Protein AF-A0A926STE2-F1 (afdb_monomer_lite)

Radius of gyration: 18.51 Å; chains: 1; bounding box: 44×41×49 Å

Sequence (152 aa):
MLGYLLIIAGNASLAIGILFIRLLTNPKDGSNQLNPFFVTSLVAVSGAIILSPILFSHTGELIDLLRHQKIKVVHAVLAGLFYIAMGELLFNIGLSKLDENALSQSGLLALSFPIFAGLAGYIFFKETINIVRFSIAFILMAAGFLVFVSGK

Secondary structure (DSSP, 8-state):
-HHHHHHHHHHHHHHHHHHHHHHHHS-SSSPPPPPHHHHHHHHHHHHHHHHHHHHHHTHHHHHHHHHH-HHHHHHHHHHIIIIIIIIHHHHHHHHHHS-TT-HHHHHHHHTTHHHHHHHHHHHHH-----HHHHHHHHHHHHHHHHHHHHT-

Structure (mmCIF, N/CA/C/O backbone):
data_AF-A0A926STE2-F1
#
_entry.id   AF-A0A926STE2-F1
#
loop_
_atom_site.group_PDB
_atom_site.id
_atom_site.type_symbol
_atom_site.label_atom_id
_atom_site.label_alt_id
_atom_site.label_comp_id
_atom_site.label_asym_id
_atom_site.label_entity_id
_atom_site.label_seq_id
_atom_site.pdbx_PDB_ins_code
_atom_site.Cartn_x
_atom_site.Cartn_y
_atom_site.Cartn_z
_atom_site.occupancy
_atom_site.B_iso_or_equiv
_atom_site.auth_seq_id
_atom_site.auth_comp_id
_atom_site.auth_asym_id
_atom_site.auth_atom_id
_atom_site.pdbx_PDB_model_num
ATOM 1 N N . MET A 1 1 ? -22.229 3.659 -4.165 1.00 86.94 1 MET A N 1
ATOM 2 C CA . MET A 1 1 ? -21.536 4.025 -5.423 1.00 86.94 1 MET A CA 1
ATOM 3 C C . MET A 1 1 ? -20.336 4.946 -5.182 1.00 86.94 1 MET A C 1
ATOM 5 O O . MET A 1 1 ? -19.254 4.598 -5.625 1.00 86.94 1 MET A O 1
ATOM 9 N N . LEU A 1 2 ? -20.480 6.045 -4.423 1.00 92.56 2 LEU A N 1
ATOM 10 C CA . LEU A 1 2 ? -19.385 6.987 -4.120 1.00 92.56 2 LEU A CA 1
ATOM 11 C C . LEU A 1 2 ? -18.120 6.333 -3.527 1.00 92.56 2 LEU A C 1
ATOM 13 O O . LEU A 1 2 ? -17.026 6.604 -4.003 1.00 92.56 2 LEU A O 1
ATOM 17 N N . GLY A 1 3 ? -18.260 5.427 -2.551 1.00 89.25 3 GLY A N 1
ATOM 18 C CA . GLY A 1 3 ? -17.107 4.739 -1.948 1.00 89.25 3 GLY A CA 1
ATOM 19 C C . GLY A 1 3 ? -16.250 3.966 -2.960 1.00 89.25 3 GLY A C 1
ATOM 20 O O . GLY A 1 3 ? -15.029 4.054 -2.920 1.00 89.25 3 GLY A O 1
ATOM 21 N N . TYR A 1 4 ? -16.877 3.289 -3.929 1.00 88.00 4 TYR A N 1
ATOM 22 C CA . TYR A 1 4 ? -16.151 2.598 -5.001 1.00 88.00 4 TYR A CA 1
ATOM 23 C C . TYR A 1 4 ? -15.373 3.576 -5.888 1.00 88.00 4 TYR A C 1
ATOM 25 O O . TYR A 1 4 ? -14.233 3.298 -6.245 1.00 88.00 4 TYR A O 1
ATOM 33 N N . LEU A 1 5 ? -15.959 4.736 -6.205 1.00 93.56 5 LEU A N 1
ATOM 34 C CA . LEU A 1 5 ? -15.287 5.772 -6.995 1.00 93.56 5 LEU A CA 1
ATOM 35 C C . 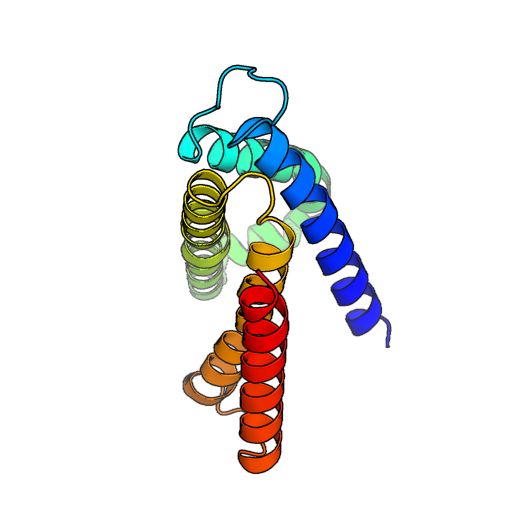LEU A 1 5 ? -14.076 6.355 -6.259 1.00 93.56 5 LEU A C 1
ATOM 37 O O . LEU A 1 5 ? -13.030 6.540 -6.873 1.00 93.56 5 LEU A O 1
ATOM 41 N N . LEU A 1 6 ? -14.186 6.587 -4.947 1.00 92.06 6 LEU A N 1
ATOM 42 C CA . LEU A 1 6 ? -13.066 7.057 -4.125 1.00 92.06 6 LEU A CA 1
ATOM 43 C C . LEU A 1 6 ? -11.929 6.029 -4.061 1.00 92.06 6 LEU A C 1
ATOM 45 O O . LEU A 1 6 ? -10.765 6.406 -4.148 1.00 92.06 6 LEU A O 1
ATOM 49 N N . ILE A 1 7 ? -12.253 4.735 -3.979 1.00 88.06 7 ILE A N 1
ATOM 50 C CA . ILE A 1 7 ? -11.252 3.657 -4.024 1.00 88.06 7 ILE A CA 1
ATOM 51 C C . ILE A 1 7 ? -10.554 3.617 -5.390 1.00 88.06 7 ILE A C 1
ATOM 53 O O . ILE A 1 7 ? -9.332 3.503 -5.453 1.00 88.06 7 ILE A O 1
ATOM 57 N N . ILE A 1 8 ? -11.305 3.748 -6.489 1.00 89.06 8 ILE A N 1
ATOM 58 C CA . ILE A 1 8 ? -10.733 3.811 -7.843 1.00 89.06 8 ILE A CA 1
ATOM 59 C C . ILE A 1 8 ? -9.797 5.019 -7.975 1.00 89.06 8 ILE A C 1
ATOM 61 O O . ILE A 1 8 ? -8.679 4.869 -8.464 1.00 89.06 8 ILE A O 1
ATOM 65 N N . ALA A 1 9 ? -10.219 6.191 -7.496 1.00 89.75 9 ALA A N 1
ATOM 66 C CA . ALA A 1 9 ? -9.389 7.390 -7.491 1.00 89.75 9 ALA A CA 1
ATOM 67 C C . ALA A 1 9 ? -8.113 7.196 -6.653 1.00 89.75 9 ALA A C 1
ATOM 69 O O . ALA A 1 9 ? -7.026 7.522 -7.122 1.00 89.75 9 ALA A O 1
ATOM 70 N N . GLY A 1 10 ? -8.221 6.589 -5.467 1.00 88.75 10 GLY A N 1
ATOM 71 C CA . GLY A 1 10 ? -7.073 6.257 -4.621 1.00 88.75 10 GLY A CA 1
ATOM 72 C C . GLY A 1 10 ? -6.073 5.326 -5.312 1.00 88.75 10 GLY A C 1
ATOM 73 O O . GLY A 1 10 ? -4.875 5.595 -5.298 1.00 88.75 10 GLY A O 1
ATOM 74 N N . ASN A 1 11 ? -6.552 4.283 -5.997 1.00 87.25 11 ASN A N 1
ATOM 75 C CA . ASN A 1 11 ? -5.694 3.385 -6.777 1.00 87.25 11 ASN A CA 1
ATOM 76 C C . ASN A 1 11 ? -5.001 4.105 -7.943 1.00 87.25 11 ASN A C 1
ATOM 78 O O . ASN A 1 11 ? -3.829 3.848 -8.210 1.00 87.25 11 ASN A O 1
ATOM 82 N N . ALA A 1 12 ? -5.691 5.029 -8.618 1.00 88.38 12 ALA A N 1
ATOM 83 C CA . ALA A 1 12 ? -5.081 5.849 -9.662 1.00 88.38 12 ALA A CA 1
ATOM 84 C C . ALA A 1 12 ? -3.976 6.760 -9.093 1.00 88.38 12 ALA A C 1
ATOM 86 O O . ALA A 1 12 ? -2.894 6.847 -9.672 1.00 88.38 12 ALA A O 1
ATOM 87 N N . SER A 1 13 ? -4.205 7.385 -7.933 1.00 89.19 13 SER A N 1
ATOM 88 C CA . SER A 1 13 ? -3.185 8.180 -7.237 1.00 89.19 13 SER A CA 1
ATOM 89 C C . SER A 1 13 ? -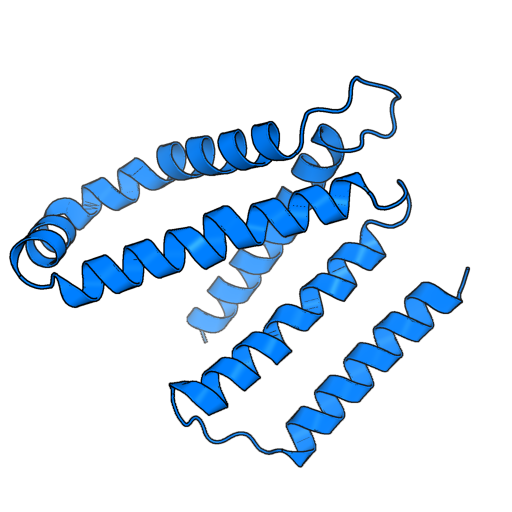1.975 7.340 -6.825 1.00 89.19 13 SER A C 1
ATOM 91 O O . SER A 1 13 ? -0.844 7.781 -7.026 1.00 89.19 13 SER A O 1
ATOM 93 N N . LEU A 1 14 ? -2.189 6.123 -6.314 1.00 87.44 14 LEU A N 1
ATOM 94 C CA . LEU A 1 14 ? -1.106 5.186 -5.998 1.00 87.44 14 LEU A CA 1
ATOM 95 C C . LEU A 1 14 ? -0.298 4.831 -7.250 1.00 87.44 14 LEU A C 1
ATOM 97 O O . LEU A 1 14 ? 0.924 4.933 -7.230 1.00 87.44 14 LEU A O 1
ATOM 101 N N . ALA A 1 15 ? -0.959 4.497 -8.362 1.00 86.44 15 ALA A N 1
ATOM 102 C CA . ALA A 1 15 ? -0.282 4.179 -9.620 1.00 86.44 15 ALA A CA 1
ATOM 103 C C . ALA A 1 15 ? 0.621 5.327 -10.106 1.00 86.44 15 ALA A C 1
ATOM 105 O O . ALA A 1 15 ? 1.745 5.086 -10.547 1.00 86.44 15 ALA A O 1
ATOM 106 N N . ILE A 1 16 ? 0.165 6.576 -9.972 1.00 88.88 16 ILE A N 1
ATOM 107 C CA . ILE A 1 16 ? 0.973 7.761 -10.284 1.00 88.88 16 ILE A CA 1
ATOM 108 C C . ILE A 1 16 ? 2.151 7.891 -9.309 1.00 88.88 16 ILE A C 1
ATOM 110 O O . ILE A 1 16 ? 3.282 8.089 -9.744 1.00 88.88 16 ILE A O 1
ATOM 114 N N . GLY A 1 17 ? 1.920 7.747 -8.001 1.00 88.12 17 GLY A N 1
ATOM 115 C CA . GLY A 1 17 ? 2.975 7.821 -6.983 1.00 88.12 17 GLY A CA 1
ATOM 116 C C . GLY A 1 17 ? 4.098 6.807 -7.215 1.00 88.12 17 GLY A C 1
ATOM 117 O O . GLY A 1 17 ? 5.277 7.151 -7.122 1.00 88.12 17 GLY A O 1
ATOM 118 N N . ILE A 1 18 ? 3.745 5.587 -7.624 1.00 87.88 18 ILE A N 1
ATOM 119 C CA . ILE A 1 18 ? 4.692 4.513 -7.948 1.00 87.88 18 ILE A CA 1
ATOM 120 C C . ILE A 1 18 ? 5.641 4.911 -9.089 1.00 87.88 18 ILE A C 1
ATOM 122 O O . ILE A 1 18 ? 6.820 4.556 -9.041 1.00 87.88 18 ILE A O 1
ATOM 126 N N . LEU A 1 19 ? 5.180 5.681 -10.085 1.00 87.75 19 LEU A N 1
ATOM 127 C CA . LEU A 1 19 ? 6.046 6.189 -11.159 1.00 87.75 19 LEU A CA 1
ATOM 128 C C . LEU A 1 19 ? 7.154 7.084 -10.597 1.00 87.75 19 LEU A C 1
ATOM 130 O O . LEU A 1 19 ? 8.322 6.908 -10.939 1.00 87.75 19 LEU A O 1
ATOM 134 N N . PHE A 1 20 ? 6.809 8.004 -9.696 1.00 89.88 20 PHE A N 1
ATOM 135 C CA . PHE A 1 20 ? 7.784 8.901 -9.075 1.00 89.88 20 PHE A CA 1
ATOM 136 C C . PHE A 1 20 ? 8.733 8.157 -8.137 1.00 89.88 20 PHE A C 1
ATOM 138 O O . PHE A 1 20 ? 9.941 8.376 -8.189 1.00 89.88 20 PHE A O 1
ATOM 145 N N . ILE A 1 21 ? 8.223 7.220 -7.334 1.00 89.88 21 ILE A N 1
ATOM 146 C CA . ILE A 1 21 ? 9.069 6.364 -6.491 1.00 89.88 21 ILE A CA 1
ATOM 147 C C . ILE A 1 21 ? 10.053 5.576 -7.356 1.00 89.88 21 ILE A C 1
ATOM 149 O O . ILE A 1 21 ? 11.232 5.481 -7.011 1.00 89.88 21 ILE A O 1
ATOM 153 N N . ARG A 1 22 ? 9.606 5.039 -8.496 1.00 86.94 22 ARG A N 1
ATOM 154 C CA . ARG A 1 22 ? 10.480 4.328 -9.431 1.00 86.94 22 ARG A CA 1
ATOM 155 C C . ARG A 1 22 ? 11.577 5.240 -9.970 1.00 86.94 22 ARG A C 1
ATOM 157 O O . ARG A 1 22 ? 12.730 4.830 -9.963 1.00 86.94 22 ARG A O 1
ATOM 164 N N . LEU A 1 23 ? 11.240 6.462 -10.380 1.00 88.25 23 LEU A N 1
ATOM 165 C CA . LEU A 1 23 ? 12.225 7.436 -10.860 1.00 88.25 23 LEU A CA 1
ATOM 166 C C . LEU A 1 23 ? 13.285 7.765 -9.800 1.00 88.25 23 LEU A C 1
ATOM 168 O O . LEU A 1 23 ? 14.435 7.986 -10.149 1.00 88.25 23 LEU A O 1
ATOM 172 N N . LEU A 1 24 ? 12.932 7.749 -8.514 1.00 89.25 24 LEU A N 1
ATOM 173 C CA . LEU A 1 24 ? 13.878 8.009 -7.423 1.00 89.25 24 LEU A CA 1
ATOM 174 C C . LEU A 1 24 ? 14.708 6.776 -7.031 1.00 89.25 24 LEU A C 1
ATOM 176 O O . LEU A 1 24 ? 15.870 6.898 -6.647 1.00 89.25 24 LEU A O 1
ATOM 180 N N . THR A 1 25 ? 14.107 5.586 -7.082 1.00 89.06 25 THR A N 1
ATOM 181 C CA . THR A 1 25 ? 14.704 4.343 -6.561 1.00 89.06 25 THR A CA 1
ATOM 182 C C . THR A 1 25 ? 15.334 3.463 -7.626 1.00 89.06 25 THR A C 1
ATOM 184 O O . THR A 1 25 ? 16.011 2.510 -7.258 1.00 89.06 25 THR A O 1
ATOM 187 N N . ASN A 1 26 ? 15.106 3.713 -8.913 1.00 86.56 26 ASN A N 1
ATOM 188 C CA . ASN A 1 26 ? 15.748 3.019 -10.031 1.00 86.56 26 ASN A CA 1
ATOM 189 C C . ASN A 1 26 ? 15.552 3.850 -11.327 1.00 86.56 26 ASN A C 1
ATOM 191 O O . ASN A 1 26 ? 14.687 3.519 -12.153 1.00 86.56 26 ASN A O 1
ATOM 195 N N . PRO A 1 27 ? 16.275 4.982 -11.450 1.00 82.88 27 PRO A N 1
ATOM 196 C CA . PRO A 1 27 ? 16.175 5.896 -12.587 1.00 82.88 27 PRO A CA 1
ATOM 197 C C . PRO A 1 27 ? 16.738 5.293 -13.882 1.00 82.88 27 PRO A C 1
ATOM 199 O O . PRO A 1 27 ? 17.740 4.585 -13.865 1.00 82.88 27 PRO A O 1
ATOM 202 N N . LYS A 1 28 ? 16.123 5.630 -15.025 1.00 78.19 28 LYS A N 1
ATOM 203 C CA . LYS A 1 28 ? 16.571 5.186 -16.364 1.00 78.19 28 LYS A CA 1
ATOM 204 C C . LYS A 1 28 ? 17.664 6.057 -16.983 1.00 78.19 28 LYS A C 1
ATOM 206 O O . LYS A 1 28 ? 18.322 5.649 -17.931 1.00 78.19 28 LYS A O 1
ATOM 211 N N . ASP A 1 29 ? 17.822 7.279 -16.494 1.00 79.75 29 ASP A N 1
ATOM 212 C CA . ASP A 1 29 ? 18.715 8.291 -17.066 1.00 79.75 29 ASP A CA 1
ATOM 213 C C . ASP A 1 29 ? 20.155 8.209 -16.527 1.00 79.75 29 ASP A C 1
ATOM 215 O O . ASP A 1 29 ? 20.977 9.074 -16.824 1.00 79.75 29 ASP A O 1
ATOM 219 N N . GLY A 1 30 ? 20.474 7.174 -15.740 1.00 72.94 30 GLY A N 1
ATOM 220 C CA . GLY A 1 30 ? 21.788 6.997 -15.119 1.00 72.94 30 GLY A CA 1
ATOM 221 C C . GLY A 1 30 ? 22.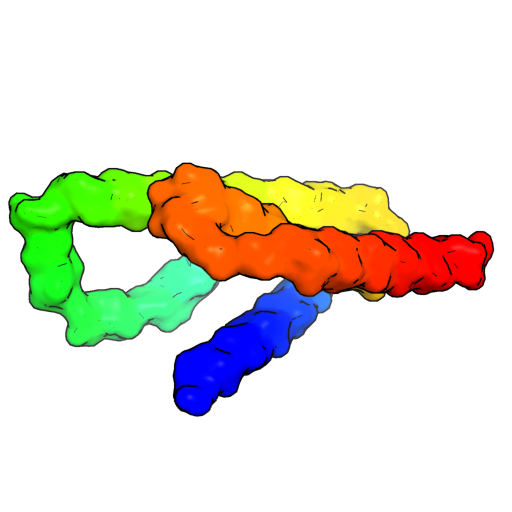055 7.944 -13.945 1.00 72.94 30 GLY A C 1
ATOM 222 O O . GLY A 1 30 ? 23.189 8.011 -13.470 1.00 72.94 30 GLY A O 1
ATOM 223 N N . SER A 1 31 ? 21.042 8.678 -13.470 1.00 84.19 31 SER A N 1
ATOM 224 C CA . SER A 1 31 ? 21.151 9.481 -12.252 1.00 84.19 31 SER A CA 1
ATOM 225 C C . SER A 1 31 ? 21.335 8.611 -11.001 1.00 84.19 31 SER A C 1
ATOM 227 O O . SER A 1 31 ? 21.102 7.399 -11.000 1.00 84.19 31 SER A O 1
ATOM 229 N N . ASN A 1 32 ? 21.800 9.228 -9.911 1.00 84.56 32 ASN A N 1
ATOM 230 C CA . ASN A 1 32 ? 22.083 8.504 -8.675 1.00 84.56 32 ASN A CA 1
ATOM 231 C C . ASN A 1 32 ? 20.803 7.922 -8.069 1.00 84.56 32 ASN A C 1
ATOM 233 O O . ASN A 1 32 ? 19.909 8.655 -7.643 1.00 84.56 32 ASN A O 1
ATOM 237 N N . GLN A 1 33 ? 20.771 6.596 -7.956 1.00 88.75 33 GLN A N 1
ATOM 238 C CA . GLN A 1 33 ? 19.730 5.871 -7.245 1.00 88.75 33 GLN A CA 1
ATOM 239 C C . GLN A 1 33 ? 19.669 6.310 -5.776 1.00 88.75 33 GLN A C 1
ATOM 241 O O . GLN A 1 33 ? 20.663 6.233 -5.048 1.00 88.75 33 GLN A O 1
ATOM 246 N N . LEU A 1 34 ? 18.486 6.717 -5.311 1.00 91.69 34 LEU A N 1
ATOM 247 C CA . LEU A 1 34 ? 18.264 6.987 -3.896 1.00 91.69 34 LEU A CA 1
ATOM 248 C C . LEU A 1 34 ? 17.994 5.697 -3.126 1.00 91.69 34 LEU A C 1
ATOM 250 O O . LEU A 1 34 ? 17.381 4.748 -3.617 1.00 91.69 34 LEU A O 1
ATOM 254 N N . ASN A 1 35 ? 18.416 5.694 -1.863 1.00 90.12 35 ASN A N 1
ATOM 255 C CA . ASN A 1 35 ? 18.142 4.601 -0.945 1.00 90.12 35 ASN A CA 1
ATOM 256 C C . ASN A 1 35 ? 16.606 4.426 -0.761 1.00 90.12 35 ASN A C 1
ATOM 258 O O . ASN A 1 35 ? 15.934 5.390 -0.381 1.00 90.12 35 ASN A O 1
ATOM 262 N N . PRO A 1 36 ? 16.029 3.222 -0.964 1.00 88.00 36 PRO A N 1
ATOM 263 C CA . PRO A 1 36 ? 14.583 2.993 -0.842 1.00 88.00 36 PRO A CA 1
ATOM 264 C C . PRO A 1 36 ? 14.002 3.303 0.543 1.00 88.00 36 PRO A C 1
ATOM 266 O O . PRO A 1 36 ? 12.859 3.750 0.643 1.00 88.00 36 PRO A O 1
ATOM 269 N N . PHE A 1 37 ? 14.782 3.120 1.614 1.00 90.12 37 PHE A N 1
ATOM 270 C CA . PHE A 1 37 ? 14.379 3.500 2.971 1.00 90.12 37 PHE A CA 1
ATOM 271 C C . PHE A 1 37 ? 14.206 5.019 3.080 1.00 90.12 37 PHE A C 1
ATOM 273 O O . PHE A 1 37 ? 13.244 5.501 3.682 1.00 90.12 37 PHE A O 1
ATOM 280 N N . PHE A 1 38 ? 15.112 5.775 2.456 1.00 91.56 38 PHE A N 1
ATOM 281 C CA . PHE A 1 38 ? 15.042 7.232 2.418 1.00 91.56 38 PHE A CA 1
ATOM 282 C C . PHE A 1 38 ? 13.834 7.718 1.611 1.00 91.56 38 PHE A C 1
ATOM 284 O O . PHE A 1 38 ? 13.069 8.539 2.110 1.00 91.56 38 PHE A O 1
ATOM 291 N N . VAL A 1 39 ? 13.603 7.158 0.417 1.00 90.94 39 VAL A N 1
ATOM 292 C CA . VAL A 1 39 ? 12.434 7.501 -0.415 1.00 90.94 39 VAL A CA 1
ATOM 293 C C . VAL A 1 39 ? 11.126 7.202 0.319 1.00 90.94 39 VAL A C 1
ATOM 295 O O . VAL A 1 39 ? 10.253 8.063 0.375 1.00 90.94 39 VAL A O 1
ATOM 298 N N . THR A 1 40 ? 11.013 6.033 0.955 1.00 90.44 40 THR A N 1
ATOM 299 C CA . THR A 1 40 ? 9.821 5.657 1.738 1.00 90.44 40 THR A CA 1
ATOM 300 C C . THR A 1 40 ? 9.567 6.643 2.881 1.00 90.44 40 THR A C 1
ATOM 302 O O . THR A 1 40 ? 8.440 7.093 3.084 1.00 90.44 40 THR A O 1
ATOM 305 N N . SER A 1 41 ? 10.625 7.032 3.597 1.00 90.94 41 SER A N 1
ATOM 306 C CA . SER A 1 41 ? 10.530 7.994 4.700 1.00 90.94 41 SER A CA 1
ATOM 307 C C . SER A 1 41 ? 10.100 9.376 4.203 1.00 90.94 41 SER A C 1
ATOM 309 O O . SER A 1 41 ? 9.253 10.018 4.821 1.00 90.94 41 SER A O 1
ATOM 311 N N . LEU A 1 42 ? 10.638 9.818 3.063 1.00 91.62 42 LEU A N 1
ATOM 312 C CA . LEU A 1 42 ? 10.284 11.093 2.446 1.00 91.62 42 LEU A CA 1
ATOM 313 C C . LEU A 1 42 ? 8.814 11.117 2.016 1.00 91.62 42 LEU A C 1
ATOM 315 O O . LEU A 1 42 ? 8.107 12.061 2.351 1.00 91.62 42 LEU A O 1
ATOM 319 N N . VAL A 1 43 ? 8.333 10.061 1.351 1.00 90.44 43 VAL A N 1
ATOM 320 C CA . VAL A 1 43 ? 6.922 9.925 0.952 1.00 90.44 43 VAL A CA 1
ATOM 321 C C . VAL A 1 43 ? 6.002 9.990 2.172 1.00 90.44 43 VAL A C 1
ATOM 323 O O . VAL A 1 43 ? 5.024 10.739 2.155 1.00 90.44 43 VAL A O 1
ATOM 326 N N . ALA A 1 44 ? 6.332 9.272 3.250 1.00 90.00 44 ALA A N 1
ATOM 327 C CA . ALA A 1 44 ? 5.540 9.283 4.478 1.00 90.00 44 ALA A CA 1
ATOM 328 C C . ALA A 1 44 ? 5.479 10.681 5.119 1.00 90.00 44 ALA A C 1
ATOM 330 O O . ALA A 1 44 ? 4.400 11.146 5.488 1.00 90.00 44 ALA A O 1
ATOM 331 N N . VAL A 1 45 ? 6.616 11.379 5.212 1.00 92.31 45 VAL A N 1
ATOM 332 C CA . VAL A 1 45 ? 6.684 12.737 5.774 1.00 92.31 45 VAL A CA 1
ATOM 333 C C . VAL A 1 45 ? 5.926 13.735 4.899 1.00 92.31 45 VAL A C 1
ATOM 335 O O . VAL A 1 45 ? 5.108 14.498 5.412 1.00 92.31 45 VAL A O 1
ATOM 338 N N . SER A 1 46 ? 6.137 13.720 3.582 1.00 91.38 46 SER A N 1
ATOM 339 C CA . SER A 1 46 ? 5.428 14.601 2.649 1.00 91.38 46 SER A CA 1
ATOM 340 C C . SER A 1 46 ? 3.918 14.367 2.686 1.00 91.38 46 SER A C 1
ATOM 342 O O . SER A 1 46 ? 3.153 15.329 2.759 1.00 91.38 46 SER A O 1
ATOM 344 N N . GLY A 1 47 ? 3.479 13.106 2.709 1.00 89.94 47 GLY A N 1
ATOM 345 C CA . GLY A 1 47 ? 2.069 12.749 2.853 1.00 89.94 47 GLY A CA 1
ATOM 346 C C . GLY A 1 47 ? 1.476 13.251 4.169 1.00 89.94 47 GLY A C 1
ATOM 347 O O . GLY A 1 47 ? 0.406 13.857 4.165 1.00 89.94 47 GLY A O 1
ATOM 348 N N . ALA A 1 48 ? 2.189 13.083 5.287 1.00 90.00 48 ALA A N 1
ATOM 349 C CA . ALA A 1 48 ? 1.753 13.585 6.588 1.00 90.00 48 ALA A CA 1
ATOM 350 C C . ALA A 1 48 ? 1.605 15.115 6.604 1.00 90.00 48 ALA A C 1
ATOM 352 O O . ALA A 1 48 ? 0.621 15.627 7.135 1.00 90.00 48 ALA A O 1
ATOM 353 N N . ILE A 1 49 ? 2.536 15.848 5.982 1.00 93.12 49 ILE A N 1
ATOM 354 C CA . ILE A 1 49 ? 2.459 17.312 5.861 1.00 93.12 49 ILE A CA 1
ATOM 355 C C . ILE A 1 49 ? 1.225 17.716 5.048 1.00 93.12 49 ILE A C 1
ATOM 357 O O . ILE A 1 49 ? 0.445 18.552 5.505 1.00 93.12 49 ILE A O 1
ATOM 361 N N . ILE A 1 50 ? 1.009 17.096 3.885 1.00 92.44 50 ILE A N 1
ATOM 362 C CA . ILE A 1 50 ? -0.116 17.407 2.989 1.00 92.44 50 ILE A CA 1
ATOM 363 C C . ILE A 1 50 ? -1.464 17.096 3.651 1.00 92.44 50 ILE A C 1
ATOM 365 O O . ILE A 1 50 ? -2.417 17.855 3.489 1.00 92.44 50 ILE A O 1
ATOM 369 N N . LEU A 1 51 ? -1.553 16.005 4.416 1.00 90.62 51 LEU A N 1
ATOM 370 C CA . LEU A 1 51 ? -2.782 15.591 5.099 1.00 90.62 51 LEU A CA 1
ATOM 371 C C . LEU A 1 51 ? -3.000 16.295 6.446 1.00 90.62 51 LEU A C 1
ATOM 373 O O . LEU A 1 51 ? -4.104 16.233 6.992 1.00 90.62 51 LEU A O 1
ATOM 377 N N . SER A 1 52 ? -1.997 16.998 6.980 1.00 90.88 52 SER A N 1
ATOM 378 C CA . SER A 1 52 ? -2.099 17.672 8.279 1.00 90.88 52 SER A CA 1
ATOM 379 C C . SER A 1 52 ? -3.273 18.661 8.396 1.00 90.88 52 SER A C 1
ATOM 381 O O . SER A 1 52 ? -3.936 18.627 9.434 1.00 90.88 52 SER A O 1
ATOM 383 N N . PRO A 1 53 ? -3.653 19.466 7.377 1.00 92.50 53 PRO A N 1
ATOM 384 C CA . PRO A 1 53 ? -4.806 20.365 7.492 1.00 92.50 53 PRO A CA 1
ATOM 385 C C . PRO A 1 53 ? -6.126 19.608 7.680 1.00 92.50 53 PRO A C 1
ATOM 387 O O . PRO A 1 53 ? -7.000 20.049 8.427 1.00 92.50 53 PRO A O 1
ATOM 390 N N . ILE A 1 54 ? -6.255 18.434 7.052 1.00 90.69 54 ILE A N 1
ATOM 391 C CA . ILE A 1 54 ? -7.429 17.567 7.203 1.00 90.69 54 ILE A CA 1
ATOM 392 C C . ILE A 1 54 ? -7.489 17.041 8.638 1.00 90.69 54 ILE A C 1
ATOM 394 O O . ILE A 1 54 ? -8.554 17.076 9.256 1.00 90.69 54 ILE A O 1
ATOM 398 N N . LEU A 1 55 ? -6.346 16.642 9.204 1.00 87.00 55 LEU A N 1
ATOM 399 C CA . LEU A 1 55 ? -6.264 16.227 10.603 1.00 87.00 55 LEU A CA 1
ATOM 400 C C . LEU A 1 55 ? -6.701 17.355 11.551 1.00 87.00 55 LEU A C 1
ATOM 402 O O . LEU A 1 55 ? -7.509 17.120 12.447 1.00 87.00 55 LEU A O 1
ATOM 406 N N . PHE A 1 56 ? -6.242 18.590 11.319 1.00 88.81 56 PHE A N 1
ATOM 407 C CA . PHE A 1 56 ? -6.635 19.745 12.133 1.00 88.81 56 PHE A CA 1
ATOM 408 C C . PHE A 1 56 ? -8.132 20.065 12.032 1.00 88.81 56 PHE A C 1
ATOM 410 O O . PHE A 1 56 ? -8.748 20.435 13.034 1.00 88.81 56 PHE A O 1
ATOM 417 N N . SER A 1 57 ? -8.759 19.857 10.872 1.00 93.00 57 SER A N 1
ATOM 418 C CA . SER A 1 57 ? -10.214 20.029 10.740 1.00 93.00 57 SER A CA 1
ATOM 419 C C . SER A 1 57 ? -11.040 19.025 11.565 1.00 93.00 57 SER A C 1
ATOM 421 O O . SER A 1 57 ? -12.200 19.298 11.851 1.00 93.00 57 SER A O 1
ATOM 423 N N . HIS A 1 58 ? -10.430 17.927 12.034 1.00 92.62 58 HIS A N 1
ATOM 424 C CA . HIS A 1 58 ? -11.063 16.885 12.857 1.00 92.62 58 HIS A CA 1
ATOM 425 C C . HIS A 1 58 ? -10.444 16.791 14.268 1.00 92.62 58 HIS A C 1
ATOM 427 O O . HIS A 1 58 ? -10.459 15.737 14.906 1.00 92.62 58 HIS A O 1
ATOM 433 N N . THR A 1 59 ? -9.894 17.896 14.791 1.00 89.06 59 THR A N 1
ATOM 434 C CA . THR A 1 59 ? -9.161 17.900 16.076 1.00 89.06 59 THR A CA 1
ATOM 435 C C . THR A 1 59 ? -10.005 17.398 17.259 1.00 89.06 59 THR A C 1
ATOM 437 O O . THR A 1 59 ? -9.474 16.730 18.143 1.00 89.06 59 THR A O 1
ATOM 440 N N . GLY A 1 60 ? -11.316 17.671 17.282 1.00 91.00 60 GLY A N 1
ATOM 441 C CA . GLY A 1 60 ? -12.212 17.182 18.340 1.00 91.00 60 GLY A CA 1
ATOM 442 C C . GLY A 1 60 ? -12.286 15.652 18.394 1.00 91.00 60 GLY A C 1
ATOM 443 O O . GLY A 1 60 ? -12.060 15.057 19.445 1.00 91.00 60 GLY A O 1
ATOM 444 N N . GLU A 1 61 ? -12.490 15.013 17.240 1.00 89.69 61 GLU A N 1
ATOM 445 C CA . GLU A 1 61 ? -12.513 13.550 17.119 1.00 89.69 61 GLU A CA 1
ATOM 446 C C . GLU A 1 61 ? -11.163 12.929 17.480 1.00 89.69 61 GLU A C 1
ATOM 448 O O . GLU A 1 61 ? -11.109 11.887 18.134 1.00 89.69 61 GLU A O 1
ATOM 453 N N . LEU A 1 62 ? -10.063 13.585 17.098 1.00 86.25 62 LEU A N 1
ATOM 454 C CA . LEU A 1 62 ? -8.717 13.149 17.455 1.00 86.25 62 LEU A CA 1
ATOM 455 C C . LEU A 1 62 ? -8.513 13.153 18.977 1.00 86.25 62 LEU A C 1
ATOM 457 O O . LEU A 1 62 ? -7.985 12.187 19.529 1.00 86.25 62 LEU A O 1
ATOM 461 N N . ILE A 1 63 ? -8.949 14.209 19.669 1.00 89.19 63 ILE A N 1
ATOM 462 C CA . ILE A 1 63 ? -8.855 14.302 21.132 1.00 89.19 63 ILE A CA 1
ATOM 463 C C . ILE A 1 63 ? -9.694 13.204 21.796 1.00 89.19 63 ILE A C 1
ATOM 465 O O . ILE A 1 63 ? -9.197 12.527 22.702 1.00 89.19 63 ILE A O 1
ATOM 469 N N . ASP A 1 64 ? -10.924 12.985 21.333 1.00 90.38 64 ASP A N 1
ATOM 470 C CA . ASP A 1 64 ? -11.810 11.948 21.868 1.00 90.38 64 ASP A CA 1
ATOM 471 C C . ASP A 1 64 ? -11.250 10.539 21.645 1.00 90.38 64 ASP A C 1
ATOM 473 O O . ASP A 1 64 ? -11.269 9.701 22.555 1.00 90.38 64 ASP A O 1
ATOM 477 N N . LEU A 1 65 ? -10.684 10.282 20.462 1.00 88.69 65 LEU A N 1
ATOM 478 C CA . LEU A 1 65 ? -10.013 9.027 20.135 1.00 88.69 65 LEU A CA 1
ATOM 479 C C . LEU A 1 65 ? -8.849 8.764 21.103 1.00 88.69 65 LEU A C 1
ATOM 481 O O . LEU A 1 65 ? -8.758 7.677 21.681 1.00 88.69 65 LEU A O 1
ATOM 485 N N . LEU A 1 66 ? -7.994 9.767 21.323 1.00 88.44 66 LEU A N 1
ATOM 486 C CA . LEU A 1 66 ? -6.811 9.662 22.181 1.00 88.44 66 LEU A CA 1
ATOM 487 C C . LEU A 1 66 ? -7.161 9.508 23.666 1.00 88.44 66 LEU A C 1
ATOM 489 O O . LEU A 1 66 ? -6.495 8.753 24.378 1.00 88.44 66 LEU A O 1
ATOM 493 N N . ARG A 1 67 ? -8.200 10.196 24.151 1.00 90.00 67 ARG A N 1
ATOM 494 C CA . ARG A 1 67 ? -8.591 10.165 25.570 1.00 90.00 67 ARG A CA 1
ATOM 495 C C . ARG A 1 67 ? -9.400 8.931 25.939 1.00 90.00 67 ARG A C 1
ATOM 497 O O . ARG A 1 67 ? -9.163 8.344 26.995 1.00 90.00 67 ARG A O 1
ATOM 504 N N . HIS A 1 68 ? -10.344 8.538 25.089 1.00 91.81 68 HIS A N 1
ATOM 505 C CA . HIS A 1 68 ? -11.391 7.590 25.472 1.00 91.81 68 HIS A CA 1
ATOM 506 C C . HIS A 1 68 ? -11.339 6.264 24.710 1.00 91.81 68 HIS A C 1
ATOM 508 O O . HIS A 1 68 ? -11.943 5.290 25.152 1.00 91.81 68 HIS A O 1
ATOM 514 N N . GLN A 1 69 ? -10.593 6.172 23.605 1.00 90.06 69 GLN A N 1
ATOM 515 C CA . GLN A 1 69 ? -10.641 5.015 22.704 1.00 90.06 69 GLN A CA 1
ATOM 516 C C . GLN A 1 69 ? -9.258 4.386 22.486 1.00 90.06 69 GLN A C 1
ATOM 518 O O . GLN A 1 69 ? -8.870 4.075 21.360 1.00 90.06 69 GLN A O 1
ATOM 523 N N . LYS A 1 70 ? -8.528 4.129 23.582 1.00 87.56 70 LYS A N 1
ATOM 524 C CA . LYS A 1 70 ? -7.150 3.591 23.576 1.00 87.56 70 LYS A CA 1
ATOM 525 C C . LYS A 1 70 ? -6.962 2.369 22.671 1.00 87.56 70 LYS A C 1
ATOM 527 O O . LYS A 1 70 ? -5.965 2.277 21.966 1.00 87.56 70 LYS A O 1
ATOM 532 N N . ILE A 1 71 ? -7.931 1.451 22.643 1.00 89.81 71 ILE A N 1
ATOM 533 C CA . ILE A 1 71 ? -7.872 0.269 21.771 1.00 89.81 71 ILE A CA 1
ATOM 534 C C . ILE A 1 71 ? -7.882 0.678 20.293 1.00 89.81 71 ILE A C 1
ATOM 536 O O . ILE A 1 71 ? -7.090 0.155 19.515 1.00 89.81 71 ILE A O 1
ATOM 540 N N . LYS A 1 72 ? -8.726 1.631 19.883 1.00 88.88 72 LYS A N 1
ATOM 541 C CA . LYS A 1 72 ? -8.752 2.105 18.490 1.00 88.88 72 LYS A CA 1
ATOM 542 C C . LYS A 1 72 ? -7.463 2.830 18.111 1.00 88.88 72 LYS A C 1
ATOM 544 O O . LYS A 1 72 ? -6.999 2.666 16.989 1.00 88.88 72 LYS A O 1
ATOM 549 N N . VAL A 1 73 ? -6.851 3.549 19.053 1.00 89.56 73 VAL A N 1
ATOM 550 C CA . VAL A 1 73 ? -5.521 4.148 18.860 1.00 89.56 73 VAL A CA 1
ATOM 551 C C . VAL A 1 73 ? -4.477 3.067 18.581 1.00 89.56 73 VAL A C 1
ATOM 553 O O . VAL A 1 73 ? -3.727 3.191 17.621 1.00 89.56 73 VAL A O 1
ATOM 556 N N . VAL A 1 74 ? -4.462 1.974 19.352 1.00 90.00 74 VAL A N 1
ATOM 557 C CA . VAL A 1 74 ? -3.543 0.848 19.101 1.00 90.00 74 VAL A CA 1
ATOM 558 C C . VAL A 1 74 ? -3.758 0.262 17.705 1.00 90.00 74 VAL A C 1
ATOM 560 O O . VAL A 1 74 ? -2.789 0.066 16.979 1.00 90.00 74 VAL A O 1
ATOM 563 N N . HIS A 1 75 ? -5.007 0.044 17.285 1.00 89.06 75 HIS A N 1
ATOM 564 C CA . HIS A 1 75 ? -5.298 -0.440 15.931 1.00 89.06 75 HIS A CA 1
ATOM 565 C C . HIS A 1 75 ? -4.826 0.538 14.848 1.00 89.06 75 HIS A C 1
ATOM 567 O O . HIS A 1 75 ? -4.258 0.100 13.853 1.00 89.06 75 HIS A O 1
ATOM 573 N N . ALA A 1 76 ? -5.008 1.846 15.047 1.00 87.81 76 ALA A N 1
ATOM 574 C CA . ALA A 1 76 ? -4.523 2.864 14.119 1.00 87.81 76 ALA A CA 1
ATOM 575 C C . ALA A 1 76 ? -2.988 2.862 14.019 1.00 87.81 76 ALA A C 1
ATOM 577 O O . ALA A 1 76 ? -2.446 2.934 12.918 1.00 87.81 76 ALA A O 1
ATOM 578 N N . VAL A 1 77 ? -2.284 2.706 15.146 1.00 88.69 77 VAL A N 1
ATOM 579 C CA . VAL A 1 77 ? -0.818 2.575 15.168 1.00 88.69 77 VAL A CA 1
ATOM 580 C C . VAL A 1 77 ? -0.376 1.308 14.439 1.00 88.69 77 VAL A C 1
ATOM 582 O O . VAL A 1 77 ? 0.514 1.374 13.597 1.00 88.69 77 VAL A O 1
ATOM 585 N N . LEU A 1 78 ? -1.011 0.164 14.705 1.00 90.12 78 LEU A N 1
ATOM 586 C CA . LEU A 1 78 ? -0.701 -1.090 14.013 1.00 90.12 78 LEU A CA 1
ATOM 587 C C . LEU A 1 78 ? -0.961 -0.987 12.506 1.00 90.12 78 LEU A C 1
ATOM 589 O O . LEU A 1 78 ? -0.129 -1.430 11.719 1.00 90.12 78 LEU A O 1
ATOM 593 N N . ALA A 1 79 ? -2.067 -0.361 12.098 1.00 87.31 79 ALA A N 1
ATOM 594 C CA . ALA A 1 79 ? -2.353 -0.095 10.694 1.00 87.31 79 ALA A CA 1
ATOM 595 C C . ALA A 1 79 ? -1.261 0.782 10.064 1.00 87.31 79 ALA A C 1
ATOM 597 O O . ALA A 1 79 ? -0.738 0.429 9.012 1.00 87.31 79 ALA A O 1
ATOM 598 N N . GLY A 1 80 ? -0.841 1.863 10.729 1.00 85.94 80 GLY A N 1
ATOM 599 C CA . GLY A 1 80 ? 0.268 2.703 10.269 1.00 85.94 80 GLY A CA 1
ATOM 600 C C . GLY A 1 80 ? 1.588 1.934 10.135 1.00 85.94 80 GLY A C 1
ATOM 601 O O . GLY A 1 80 ? 2.291 2.083 9.138 1.00 85.94 80 GLY A O 1
ATOM 602 N N . LEU A 1 81 ? 1.907 1.059 11.089 1.00 87.44 81 LEU A N 1
ATOM 603 C CA . LEU A 1 81 ? 3.126 0.248 11.055 1.00 87.44 81 LEU A CA 1
ATOM 604 C C . LEU A 1 81 ? 3.117 -0.783 9.921 1.00 87.44 81 LEU A C 1
ATOM 606 O O . LEU A 1 81 ? 4.098 -0.892 9.190 1.00 87.44 81 LEU A O 1
ATOM 610 N N . PHE A 1 82 ? 2.037 -1.544 9.755 1.00 88.06 82 PHE A N 1
ATOM 611 C CA . PHE A 1 82 ? 2.007 -2.621 8.763 1.00 88.06 82 PHE A CA 1
ATOM 612 C C . PHE A 1 82 ? 1.699 -2.129 7.353 1.00 88.06 82 PHE A C 1
ATOM 614 O O . PHE A 1 82 ? 2.338 -2.581 6.407 1.00 88.06 82 PHE A O 1
ATOM 621 N N . TYR A 1 83 ? 0.747 -1.209 7.203 1.00 82.19 83 TYR A N 1
ATOM 622 C CA . TYR A 1 83 ? 0.336 -0.720 5.891 1.00 82.19 83 TYR A CA 1
ATOM 623 C C . TYR A 1 83 ? 1.324 0.312 5.346 1.00 82.19 83 TYR A C 1
ATOM 625 O O . TYR A 1 83 ? 1.876 0.116 4.268 1.00 82.19 83 TYR A O 1
ATOM 633 N N . ILE A 1 84 ? 1.601 1.371 6.116 1.00 81.00 84 ILE A N 1
ATOM 634 C CA . ILE A 1 84 ? 2.443 2.478 5.646 1.00 81.00 84 ILE A CA 1
ATOM 635 C C . ILE A 1 84 ? 3.922 2.152 5.824 1.00 81.00 84 ILE A C 1
ATOM 637 O O . ILE A 1 84 ? 4.668 2.224 4.862 1.00 81.00 84 ILE A O 1
ATOM 641 N N . ALA A 1 85 ? 4.379 1.784 7.023 1.00 83.44 85 ALA A N 1
ATOM 642 C CA . ALA A 1 85 ? 5.818 1.615 7.228 1.00 83.44 85 ALA A CA 1
ATOM 643 C C . ALA A 1 85 ? 6.350 0.334 6.569 1.00 83.44 85 ALA A C 1
ATOM 645 O O . ALA A 1 85 ? 7.275 0.400 5.769 1.00 83.44 85 ALA A O 1
ATOM 646 N N . MET A 1 86 ? 5.775 -0.831 6.878 1.00 88.44 86 MET A N 1
ATOM 647 C CA . MET A 1 86 ? 6.274 -2.110 6.364 1.00 88.44 86 MET A CA 1
ATOM 648 C C . MET A 1 86 ? 5.861 -2.353 4.906 1.00 88.44 86 MET A C 1
ATOM 650 O O . MET A 1 86 ? 6.702 -2.736 4.096 1.00 88.44 86 MET A O 1
ATOM 654 N N . GLY A 1 87 ? 4.587 -2.126 4.569 1.00 87.94 87 GLY A N 1
ATOM 655 C CA . GLY A 1 87 ? 4.045 -2.344 3.227 1.00 87.94 87 GLY A CA 1
ATOM 656 C C . GLY A 1 87 ? 4.764 -1.520 2.160 1.00 87.94 87 GLY A C 1
ATOM 657 O O . GLY A 1 87 ? 5.345 -2.097 1.241 1.00 87.94 87 GLY A O 1
ATOM 658 N N . GLU A 1 88 ? 4.797 -0.193 2.318 1.00 85.50 88 GLU A N 1
ATOM 659 C CA . GLU A 1 88 ? 5.496 0.701 1.380 1.00 85.50 88 GLU A CA 1
ATOM 660 C C . GLU A 1 88 ? 6.995 0.406 1.328 1.00 85.50 88 GLU A C 1
ATOM 662 O O . GLU A 1 88 ? 7.581 0.381 0.250 1.00 85.50 88 GLU A O 1
ATOM 667 N N . LEU A 1 89 ? 7.634 0.126 2.470 1.00 88.94 89 LEU A N 1
ATOM 668 C CA . LEU A 1 89 ? 9.066 -0.165 2.492 1.00 88.94 89 LEU A CA 1
ATOM 669 C C . LEU A 1 89 ? 9.402 -1.424 1.691 1.00 88.94 89 LEU A C 1
ATOM 671 O O . LEU A 1 89 ? 10.303 -1.400 0.851 1.00 88.94 89 LEU A O 1
ATOM 675 N N . LEU A 1 90 ? 8.691 -2.526 1.938 1.00 90.88 90 LEU A N 1
ATOM 676 C CA . LEU A 1 90 ? 8.909 -3.781 1.220 1.00 90.88 90 LEU A CA 1
ATOM 677 C C . LEU A 1 90 ? 8.591 -3.627 -0.266 1.00 90.88 90 LEU A C 1
ATOM 679 O O . LEU A 1 90 ? 9.334 -4.142 -1.104 1.00 90.88 90 LEU A O 1
ATOM 683 N N . PHE A 1 91 ? 7.535 -2.884 -0.595 1.00 88.81 91 PHE A N 1
ATOM 684 C CA . PHE A 1 91 ? 7.178 -2.589 -1.973 1.00 88.81 91 PHE A CA 1
ATOM 685 C C . PHE A 1 91 ? 8.270 -1.774 -2.680 1.00 88.81 91 PHE A C 1
ATOM 687 O O . PHE A 1 91 ? 8.705 -2.151 -3.767 1.00 88.81 91 PHE A O 1
ATOM 694 N N . ASN A 1 92 ? 8.801 -0.733 -2.038 1.00 88.56 92 ASN A N 1
ATOM 695 C CA . ASN A 1 92 ? 9.845 0.129 -2.595 1.00 88.56 92 ASN A CA 1
ATOM 696 C C . ASN A 1 92 ? 11.194 -0.589 -2.724 1.00 88.56 92 ASN A C 1
ATOM 698 O O . ASN A 1 92 ? 11.891 -0.409 -3.722 1.00 88.56 92 ASN A O 1
ATOM 702 N N . ILE A 1 93 ? 11.548 -1.454 -1.768 1.00 89.56 93 ILE A N 1
ATOM 703 C CA . ILE A 1 93 ? 12.707 -2.355 -1.887 1.00 89.56 93 ILE A CA 1
ATOM 704 C C . ILE A 1 93 ? 12.509 -3.339 -3.047 1.00 89.56 93 ILE A C 1
ATOM 706 O O . ILE A 1 93 ? 13.450 -3.627 -3.786 1.00 89.56 93 ILE A O 1
ATOM 710 N N . GLY A 1 94 ? 11.301 -3.880 -3.214 1.00 88.12 94 GLY A N 1
ATOM 711 C CA . GLY A 1 94 ? 10.961 -4.734 -4.349 1.00 88.12 94 GLY A CA 1
ATOM 712 C C . GLY A 1 94 ? 11.135 -3.991 -5.671 1.00 88.12 94 GLY A C 1
ATOM 713 O O . GLY A 1 94 ? 11.855 -4.459 -6.551 1.00 88.12 94 GLY A O 1
ATOM 714 N N . LEU A 1 95 ? 10.557 -2.792 -5.782 1.00 85.38 95 LEU A N 1
ATOM 715 C CA . LEU A 1 95 ? 10.702 -1.923 -6.947 1.00 85.38 95 LEU A CA 1
ATOM 716 C C . LEU A 1 95 ? 12.164 -1.624 -7.263 1.00 85.38 95 LEU A C 1
ATOM 718 O O . LEU A 1 95 ? 12.537 -1.709 -8.428 1.00 85.38 95 LEU A O 1
ATOM 722 N N . SER A 1 96 ? 13.003 -1.316 -6.274 1.00 85.50 96 SER A N 1
ATOM 723 C CA . SER A 1 96 ? 14.405 -0.972 -6.531 1.00 85.50 96 SER A CA 1
ATOM 724 C C . SER A 1 96 ? 15.215 -2.137 -7.109 1.00 85.50 96 SER A C 1
ATOM 726 O O . SER A 1 96 ? 16.228 -1.903 -7.761 1.00 85.50 96 SER A O 1
ATOM 728 N N . LYS A 1 97 ? 14.776 -3.383 -6.880 1.00 85.62 97 LYS A N 1
ATOM 729 C CA . LYS A 1 97 ? 15.434 -4.617 -7.343 1.00 85.62 97 LYS A CA 1
ATOM 730 C C . LYS A 1 97 ? 14.936 -5.125 -8.695 1.00 85.62 97 LYS A C 1
ATOM 732 O O . LYS A 1 97 ? 15.577 -5.990 -9.279 1.00 85.62 97 LYS A O 1
ATOM 737 N N . LEU A 1 98 ? 13.791 -4.640 -9.166 1.00 82.94 98 LEU A N 1
ATOM 738 C CA . LEU A 1 98 ? 13.234 -5.039 -10.456 1.00 82.94 98 LEU A CA 1
ATOM 739 C C . LEU A 1 98 ? 13.894 -4.265 -11.598 1.00 82.94 98 LEU A C 1
ATOM 741 O O . LEU A 1 98 ? 14.147 -3.066 -11.459 1.00 82.94 98 LEU A O 1
ATOM 745 N N . ASP A 1 99 ? 14.076 -4.923 -12.743 1.00 76.75 99 ASP A N 1
ATOM 746 C CA . ASP A 1 99 ? 14.590 -4.299 -13.966 1.00 76.75 99 ASP A CA 1
ATOM 747 C C . ASP A 1 99 ? 13.790 -3.055 -14.374 1.00 76.75 99 ASP A C 1
ATOM 749 O O . ASP A 1 99 ? 12.585 -2.938 -14.141 1.00 76.75 99 ASP A O 1
ATOM 753 N N . GLU A 1 100 ? 14.455 -2.129 -15.060 1.00 67.56 100 GLU A N 1
ATOM 754 C CA . GLU A 1 100 ? 13.885 -0.870 -15.568 1.00 67.56 100 GLU A CA 1
ATOM 755 C C . GLU A 1 100 ? 12.674 -1.028 -16.497 1.00 67.56 100 GLU A C 1
ATOM 757 O O . GLU A 1 100 ? 11.876 -0.101 -16.656 1.00 67.56 100 GLU A O 1
ATOM 762 N N . ASN A 1 101 ? 12.482 -2.217 -17.064 1.00 68.56 101 ASN A N 1
ATOM 763 C CA . ASN A 1 101 ? 11.360 -2.545 -17.941 1.00 68.56 101 ASN A CA 1
ATOM 764 C C . ASN A 1 101 ? 10.292 -3.413 -17.248 1.00 68.56 101 ASN A C 1
ATOM 766 O O . ASN A 1 101 ? 9.414 -3.955 -17.914 1.00 68.56 101 ASN A O 1
ATOM 770 N N . ALA A 1 102 ? 10.355 -3.564 -15.920 1.00 75.44 102 ALA A N 1
ATOM 771 C CA . ALA A 1 102 ? 9.468 -4.428 -15.135 1.00 75.44 102 ALA A CA 1
ATOM 772 C C . ALA A 1 102 ? 8.437 -3.668 -14.274 1.00 75.44 102 ALA A C 1
ATOM 774 O O . ALA A 1 102 ? 7.782 -4.273 -13.428 1.00 75.44 102 ALA A O 1
ATOM 775 N N . LEU A 1 103 ? 8.227 -2.365 -14.496 1.00 77.69 103 LEU A N 1
ATOM 776 C CA . LEU A 1 103 ? 7.222 -1.589 -13.749 1.00 77.69 103 LEU A CA 1
ATOM 777 C C . LEU A 1 103 ? 5.792 -2.137 -13.925 1.00 77.69 103 LEU A C 1
ATOM 779 O O . LEU A 1 103 ? 4.988 -2.164 -12.999 1.00 77.69 103 LEU A O 1
ATOM 783 N N . SER A 1 104 ? 5.471 -2.615 -15.120 1.00 77.44 104 SER A N 1
ATOM 784 C CA . SER A 1 104 ? 4.202 -3.289 -15.387 1.00 77.44 104 SER A CA 1
ATOM 785 C C . SER A 1 104 ? 4.072 -4.608 -14.614 1.00 77.44 104 SER A C 1
ATOM 787 O O . SER A 1 104 ? 2.978 -4.957 -14.176 1.00 77.44 104 SER A O 1
ATOM 789 N N . GLN A 1 105 ? 5.184 -5.311 -14.370 1.00 78.19 105 GLN A N 1
ATOM 790 C CA . GLN A 1 105 ? 5.203 -6.536 -13.568 1.00 78.19 105 GLN A CA 1
ATOM 791 C C . GLN A 1 105 ? 4.964 -6.237 -12.084 1.00 78.19 105 GLN A C 1
ATOM 793 O O . GLN A 1 105 ? 4.201 -6.955 -11.443 1.00 78.19 105 GLN A O 1
ATOM 798 N N . SER A 1 106 ? 5.547 -5.163 -11.538 1.00 76.44 106 SER A N 1
ATOM 799 C CA . SER A 1 106 ? 5.288 -4.763 -10.147 1.00 76.44 106 SER A CA 1
ATOM 800 C C . SER A 1 106 ? 3.848 -4.301 -9.934 1.00 76.44 106 SER A C 1
ATOM 802 O O . SER A 1 106 ? 3.239 -4.677 -8.935 1.00 76.44 106 SER A O 1
ATOM 804 N N . GLY A 1 107 ? 3.274 -3.562 -10.889 1.00 74.31 107 GLY A N 1
ATOM 805 C CA . GLY A 1 107 ? 1.858 -3.188 -10.867 1.00 74.31 107 GLY A CA 1
ATOM 806 C C . GLY A 1 107 ? 0.926 -4.403 -10.877 1.00 74.31 107 GLY A C 1
ATOM 807 O O . GLY A 1 107 ? -0.035 -4.445 -10.114 1.00 74.31 107 GLY A O 1
ATOM 808 N N . LEU A 1 108 ? 1.235 -5.432 -11.673 1.00 76.38 108 LEU A N 1
ATOM 809 C CA . LEU A 1 108 ? 0.469 -6.682 -11.675 1.00 76.38 108 LEU A CA 1
ATOM 810 C C . LEU A 1 108 ? 0.654 -7.492 -10.386 1.00 76.38 108 LEU A C 1
ATOM 812 O O . LEU A 1 108 ? -0.319 -8.037 -9.875 1.00 76.38 108 LEU A O 1
ATOM 816 N N . LEU A 1 109 ? 1.863 -7.547 -9.820 1.00 78.69 109 LEU A N 1
ATOM 817 C CA . LEU A 1 109 ? 2.088 -8.181 -8.515 1.00 78.69 109 LEU A CA 1
ATOM 818 C C . LEU A 1 109 ? 1.325 -7.461 -7.400 1.00 78.69 109 LEU A C 1
ATOM 820 O O . LEU A 1 109 ? 0.805 -8.120 -6.501 1.00 78.69 109 LEU A O 1
ATOM 824 N N . ALA A 1 110 ? 1.190 -6.135 -7.472 1.00 77.69 110 ALA A N 1
ATOM 825 C CA . ALA A 1 110 ? 0.385 -5.367 -6.527 1.00 77.69 110 ALA A CA 1
ATOM 826 C C . ALA A 1 110 ? -1.109 -5.752 -6.569 1.00 77.69 110 ALA A C 1
ATOM 828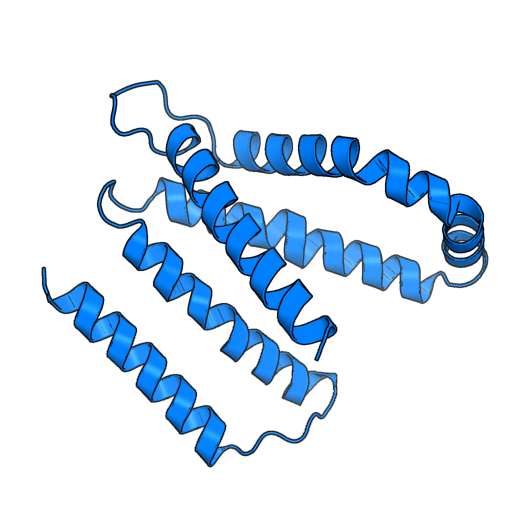 O O . ALA A 1 110 ? -1.790 -5.649 -5.550 1.00 77.69 110 ALA A O 1
ATOM 829 N N . LEU A 1 111 ? -1.615 -6.303 -7.683 1.00 76.31 111 LEU A N 1
ATOM 830 C CA . LEU A 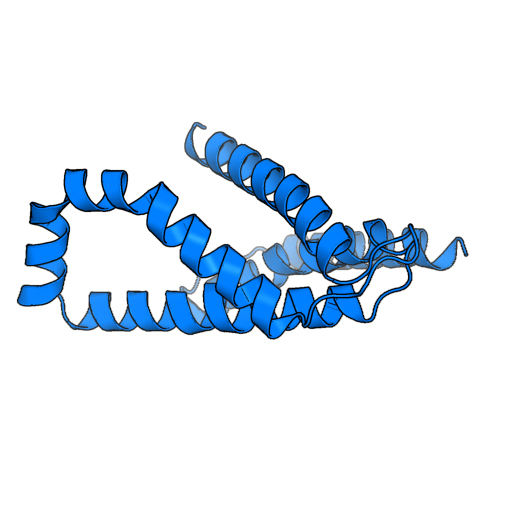1 111 ? -2.980 -6.850 -7.767 1.00 76.31 111 LEU A CA 1
ATOM 831 C C . LEU A 1 111 ? -3.194 -8.106 -6.911 1.00 76.31 111 LEU A C 1
ATOM 833 O O . LEU A 1 111 ? -4.333 -8.537 -6.745 1.00 76.31 111 LEU A O 1
ATOM 837 N N . SER A 1 112 ? -2.139 -8.670 -6.316 1.00 81.56 112 SER A N 1
ATOM 838 C CA . SER A 1 112 ? -2.282 -9.708 -5.293 1.00 81.56 112 SER A CA 1
ATOM 839 C C . SER A 1 112 ? -2.831 -9.170 -3.964 1.00 81.56 112 SER A C 1
ATOM 841 O O . SER A 1 112 ? -3.407 -9.939 -3.194 1.00 81.56 112 SER A O 1
ATOM 843 N N . PHE A 1 113 ? -2.735 -7.857 -3.699 1.00 84.44 113 PHE A N 1
ATOM 844 C CA . PHE A 1 113 ? -3.246 -7.243 -2.469 1.00 84.44 113 PHE A CA 1
ATOM 845 C C . PHE A 1 113 ? -4.739 -7.539 -2.218 1.00 84.44 113 PHE A C 1
ATOM 847 O O . PHE A 1 113 ? -5.044 -8.039 -1.136 1.00 84.44 113 PHE A O 1
ATOM 854 N N . PRO A 1 114 ? -5.669 -7.333 -3.178 1.00 82.69 114 PRO A N 1
ATOM 855 C CA . PRO A 1 114 ? -7.077 -7.707 -3.022 1.00 82.69 114 PRO A CA 1
ATOM 856 C C . PRO A 1 114 ? -7.325 -9.149 -2.557 1.00 82.69 114 PRO A C 1
ATOM 858 O O . PRO A 1 114 ? -8.249 -9.388 -1.782 1.00 82.69 114 PRO A O 1
ATOM 861 N N . ILE A 1 115 ? -6.508 -10.114 -2.991 1.00 85.38 115 ILE A N 1
ATOM 862 C CA . ILE A 1 115 ? -6.627 -11.516 -2.563 1.00 85.38 115 ILE A CA 1
ATOM 863 C C . ILE A 1 115 ? -6.241 -11.654 -1.095 1.00 85.38 115 ILE A C 1
ATOM 865 O O . ILE A 1 115 ? -6.992 -12.245 -0.321 1.00 85.38 115 ILE A O 1
ATOM 869 N N . PHE A 1 116 ? -5.091 -11.106 -0.699 1.00 87.50 116 PHE A N 1
ATOM 870 C CA . PHE A 1 116 ? -4.645 -11.162 0.693 1.00 87.50 116 PHE A CA 1
ATOM 871 C C . PHE A 1 116 ? -5.593 -10.398 1.622 1.00 87.50 116 PHE A C 1
ATOM 873 O O . PHE A 1 116 ? -5.906 -10.889 2.705 1.00 87.50 116 PHE A O 1
ATOM 880 N N . ALA A 1 117 ? -6.109 -9.250 1.180 1.00 86.62 117 ALA A N 1
ATOM 881 C CA . ALA A 1 117 ? -7.114 -8.480 1.903 1.00 86.62 117 ALA A CA 1
ATOM 882 C C . ALA A 1 117 ? -8.419 -9.272 2.070 1.00 86.62 117 ALA A C 1
ATOM 884 O O . ALA A 1 117 ? -8.945 -9.340 3.177 1.00 86.62 117 ALA A O 1
ATOM 885 N N . GLY A 1 118 ? -8.901 -9.938 1.014 1.00 85.69 118 GLY A N 1
ATOM 886 C CA . GLY A 1 118 ? -10.069 -10.817 1.089 1.00 85.69 118 GLY A CA 1
ATOM 887 C C . GLY A 1 118 ? -9.859 -11.987 2.054 1.00 85.69 118 GLY A C 1
ATOM 888 O O . GLY A 1 118 ? -10.697 -12.237 2.915 1.00 85.69 118 GLY A O 1
ATOM 889 N N . LEU A 1 119 ? -8.711 -12.669 1.987 1.00 87.00 119 LEU A N 1
ATOM 890 C CA . LEU A 1 119 ? -8.377 -13.749 2.926 1.00 87.00 119 LEU A CA 1
ATOM 891 C C . LEU A 1 119 ? -8.313 -13.255 4.375 1.00 87.00 119 LEU A C 1
ATOM 893 O O . LEU A 1 119 ? -8.842 -13.915 5.266 1.00 87.00 119 LEU A O 1
ATOM 897 N N . ALA A 1 120 ? -7.711 -12.091 4.620 1.00 88.12 120 ALA A N 1
ATOM 898 C CA . ALA A 1 120 ? -7.706 -11.475 5.942 1.00 88.12 120 ALA A CA 1
ATOM 899 C C . ALA A 1 120 ? -9.134 -11.122 6.406 1.00 88.12 120 ALA A C 1
ATOM 901 O O . ALA A 1 120 ? -9.477 -11.388 7.557 1.00 88.12 120 ALA A O 1
ATOM 902 N N . GLY A 1 121 ? -9.987 -10.616 5.509 1.00 87.75 121 GLY A N 1
ATOM 903 C CA . GLY A 1 121 ? -11.423 -10.404 5.731 1.00 87.75 121 GLY A CA 1
ATOM 904 C C . GLY A 1 121 ? -12.136 -11.670 6.209 1.00 87.75 121 GLY A C 1
ATOM 905 O O . GLY A 1 121 ? -12.780 -11.688 7.259 1.00 87.75 121 GLY A O 1
ATOM 906 N N . TYR A 1 122 ? -11.934 -12.774 5.494 1.00 88.88 122 TYR A N 1
ATOM 907 C CA . TYR A 1 122 ? -12.480 -14.081 5.856 1.00 88.88 122 TYR A CA 1
ATOM 908 C C . TYR A 1 122 ? -11.979 -14.578 7.220 1.00 88.88 122 TYR A C 1
ATOM 910 O O . TYR A 1 122 ? -12.774 -15.018 8.047 1.00 88.88 122 TYR A O 1
ATOM 918 N N . ILE A 1 123 ? -10.671 -14.493 7.479 1.00 89.94 123 ILE A N 1
ATOM 919 C CA . ILE A 1 123 ? -10.051 -15.044 8.695 1.00 89.94 123 ILE A CA 1
ATOM 920 C C . ILE A 1 123 ? -10.400 -14.212 9.933 1.00 89.94 123 ILE A C 1
ATOM 922 O O . ILE A 1 123 ? -10.802 -14.764 10.957 1.00 89.94 123 ILE A O 1
ATOM 926 N N . PHE A 1 124 ? -10.237 -12.890 9.859 1.00 88.69 124 PHE A N 1
ATOM 927 C CA . PHE A 1 124 ? -10.323 -12.008 11.025 1.00 88.69 124 PHE A CA 1
ATOM 928 C C . PHE A 1 124 ? -11.718 -11.420 11.232 1.00 88.69 124 PHE A C 1
ATOM 930 O O . PHE A 1 124 ? -12.135 -11.238 12.375 1.00 88.69 124 PHE A O 1
ATOM 937 N N . PHE A 1 125 ? -12.455 -11.160 10.150 1.00 88.56 125 PHE A N 1
ATOM 938 C CA . PHE A 1 125 ? -13.790 -10.556 10.206 1.00 88.56 125 PHE A CA 1
ATOM 939 C C . PHE A 1 125 ? -14.917 -11.554 9.922 1.00 88.56 125 PHE A C 1
ATOM 941 O O . PHE A 1 125 ? -16.088 -11.190 10.020 1.00 88.56 125 PHE A O 1
ATOM 948 N N . LYS A 1 126 ? -14.584 -12.824 9.639 1.00 89.88 126 LYS A N 1
ATOM 949 C CA . LYS A 1 126 ? -15.545 -13.896 9.322 1.00 89.88 126 LYS A CA 1
ATOM 950 C C . LYS A 1 126 ? -16.469 -13.533 8.156 1.00 89.88 126 LYS A C 1
ATOM 952 O O . LYS A 1 126 ? -17.624 -13.958 8.121 1.00 89.88 126 LYS A O 1
ATOM 957 N N . GLU A 1 127 ? -15.973 -12.735 7.211 1.00 88.88 127 GLU A N 1
ATOM 958 C CA . GLU A 1 127 ? -16.727 -12.389 6.010 1.00 88.88 127 GLU A CA 1
ATOM 959 C C . GLU A 1 127 ? -17.055 -13.647 5.203 1.00 88.88 127 GLU A C 1
ATOM 961 O O . GLU A 1 127 ? -16.227 -14.543 5.053 1.00 88.88 127 GLU A O 1
ATOM 966 N N . THR A 1 128 ? -18.265 -13.734 4.653 1.00 90.06 128 THR A N 1
ATOM 967 C CA . THR A 1 128 ? -18.643 -14.870 3.811 1.00 90.06 128 THR A CA 1
ATOM 968 C C . THR A 1 128 ? -18.058 -14.702 2.415 1.00 90.06 128 THR A C 1
ATOM 970 O O . THR A 1 128 ? -18.544 -13.890 1.625 1.00 90.06 128 THR A O 1
ATOM 973 N N . ILE A 1 129 ? -17.050 -15.506 2.085 1.00 85.25 129 ILE A N 1
ATOM 974 C CA . ILE A 1 129 ? -16.479 -15.559 0.739 1.00 85.25 129 ILE A CA 1
ATOM 975 C C . ILE A 1 129 ? -17.050 -16.759 -0.010 1.00 85.25 129 ILE A C 1
ATOM 977 O O . ILE A 1 129 ? -17.012 -17.893 0.465 1.00 85.25 129 ILE A O 1
ATOM 981 N N . ASN A 1 130 ? -17.550 -16.526 -1.225 1.00 90.19 130 ASN A N 1
ATOM 982 C CA . ASN A 1 130 ? -17.838 -17.622 -2.141 1.00 90.19 130 ASN A CA 1
ATOM 983 C C . ASN A 1 130 ? -16.507 -18.210 -2.629 1.00 90.19 130 ASN A C 1
ATOM 985 O O . ASN A 1 130 ? -15.861 -17.637 -3.508 1.00 90.19 130 ASN A O 1
ATOM 989 N N . ILE A 1 131 ? -16.108 -19.342 -2.043 1.00 86.25 131 ILE A N 1
ATOM 990 C CA . ILE A 1 131 ? -14.796 -19.953 -2.282 1.00 86.25 131 ILE A CA 1
ATOM 991 C C . ILE A 1 131 ? -14.553 -20.249 -3.764 1.00 86.25 131 ILE A C 1
ATOM 993 O O . ILE A 1 131 ? -13.473 -19.980 -4.269 1.00 86.25 131 ILE A O 1
ATOM 997 N N . VAL A 1 132 ? -15.582 -20.695 -4.491 1.00 88.00 132 VAL A N 1
ATOM 998 C CA . VAL A 1 132 ? -15.479 -21.012 -5.921 1.00 88.00 132 VAL A CA 1
ATOM 999 C C . VAL A 1 132 ? -15.149 -19.755 -6.728 1.00 88.00 132 VAL A C 1
ATOM 1001 O O . VAL A 1 132 ? -14.204 -19.754 -7.514 1.00 88.00 132 VAL A O 1
ATOM 1004 N N . ARG A 1 133 ? -15.878 -18.654 -6.504 1.00 88.69 133 ARG A N 1
ATOM 1005 C CA . ARG A 1 133 ? -15.626 -17.376 -7.194 1.00 88.69 133 ARG A CA 1
ATOM 1006 C C . ARG A 1 133 ? -14.272 -16.780 -6.817 1.00 88.69 133 ARG A C 1
ATOM 1008 O O . ARG A 1 133 ? -13.581 -16.263 -7.689 1.00 88.69 133 ARG A O 1
ATOM 1015 N N . PHE A 1 134 ? -13.890 -16.874 -5.546 1.00 87.06 134 PHE A N 1
ATOM 1016 C CA . PHE A 1 134 ? -12.601 -16.391 -5.060 1.00 87.06 134 PHE A CA 1
ATOM 1017 C C . PHE A 1 134 ? -11.431 -17.163 -5.682 1.00 87.06 134 PHE A C 1
ATOM 1019 O O . PHE A 1 134 ? -10.497 -16.552 -6.196 1.00 87.06 134 PHE A O 1
ATOM 1026 N N . SER A 1 135 ? -11.512 -18.496 -5.722 1.00 86.19 135 SER A N 1
ATOM 1027 C CA . SER A 1 135 ? -10.508 -19.347 -6.367 1.00 86.19 135 SER A CA 1
ATOM 1028 C C . SER A 1 135 ? -10.403 -19.080 -7.868 1.00 86.19 135 SER A C 1
ATOM 1030 O O . SER A 1 135 ? -9.294 -18.991 -8.384 1.00 86.19 135 SER A O 1
ATOM 1032 N N . ILE A 1 136 ? -11.528 -18.891 -8.568 1.00 90.12 136 ILE A N 1
ATOM 1033 C CA . ILE A 1 136 ? -11.514 -18.521 -9.992 1.00 90.12 136 ILE A CA 1
ATOM 1034 C C . ILE A 1 136 ? -10.813 -17.173 -10.191 1.00 90.12 136 ILE A C 1
ATOM 1036 O O . ILE A 1 136 ? -9.929 -17.073 -11.037 1.00 90.12 136 ILE A O 1
ATOM 1040 N N . ALA A 1 137 ? -11.155 -16.153 -9.399 1.00 86.81 137 ALA A N 1
ATOM 1041 C CA . ALA A 1 137 ? -10.512 -14.842 -9.488 1.00 86.81 137 ALA A CA 1
ATOM 1042 C C . ALA A 1 137 ? -8.997 -14.926 -9.230 1.00 86.81 137 ALA A C 1
ATOM 1044 O O . ALA A 1 137 ? -8.215 -14.328 -9.969 1.00 86.81 137 ALA A O 1
ATOM 1045 N N . PHE A 1 138 ? -8.580 -15.719 -8.238 1.00 85.38 138 PHE A N 1
ATOM 1046 C CA . PHE A 1 138 ? -7.172 -15.974 -7.939 1.00 85.38 138 PHE A CA 1
ATOM 1047 C C . PHE A 1 138 ? -6.434 -16.615 -9.122 1.00 85.38 138 PHE A C 1
ATOM 1049 O O . PHE A 1 138 ? -5.386 -16.122 -9.538 1.00 85.38 138 PHE A O 1
ATOM 1056 N N . ILE A 1 139 ? -6.996 -17.687 -9.690 1.00 88.56 139 ILE A N 1
ATOM 1057 C CA . ILE A 1 139 ? -6.406 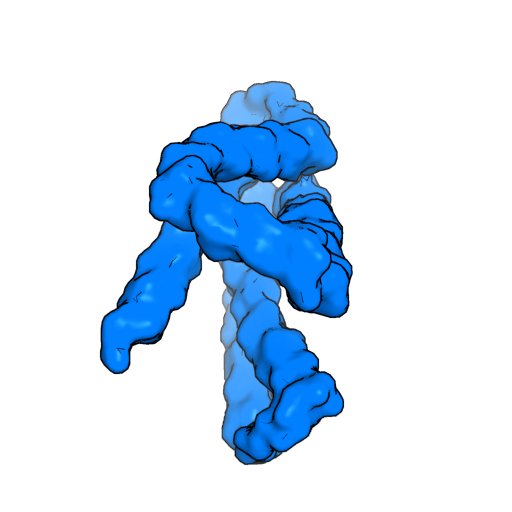-18.405 -10.827 1.00 88.56 139 ILE A CA 1
ATOM 1058 C C . ILE A 1 139 ? -6.301 -17.486 -12.045 1.00 88.56 139 ILE A C 1
ATOM 1060 O O . ILE A 1 139 ? -5.253 -17.448 -12.684 1.00 88.56 139 ILE A O 1
ATOM 1064 N N . LEU A 1 140 ? -7.350 -16.718 -12.351 1.00 88.50 140 LEU A N 1
ATOM 1065 C CA . LEU A 1 140 ? -7.348 -15.785 -13.478 1.00 88.50 140 LEU A CA 1
ATOM 1066 C C . LEU A 1 140 ? -6.301 -14.682 -13.307 1.00 88.50 140 LEU A C 1
ATOM 1068 O O . LEU A 1 140 ? -5.612 -14.349 -14.268 1.00 88.50 140 LEU A O 1
ATOM 1072 N N . MET A 1 141 ? -6.133 -14.149 -12.094 1.00 86.50 141 MET A N 1
ATOM 1073 C CA . MET A 1 141 ? -5.084 -13.169 -11.814 1.00 86.50 141 MET A CA 1
ATOM 1074 C C . MET A 1 141 ? -3.686 -13.777 -11.992 1.00 86.50 141 MET A C 1
ATOM 1076 O O . MET A 1 141 ? -2.846 -13.187 -12.671 1.00 86.50 141 MET A O 1
ATOM 1080 N N . ALA A 1 142 ? -3.437 -14.959 -11.419 1.00 83.62 142 ALA A N 1
ATOM 1081 C CA . ALA A 1 142 ? -2.153 -15.645 -11.539 1.00 83.62 142 ALA A CA 1
ATOM 1082 C C . ALA A 1 142 ? -1.826 -15.981 -13.003 1.00 83.62 142 ALA A C 1
ATOM 1084 O O . ALA A 1 142 ? -0.712 -15.732 -13.458 1.00 83.62 142 ALA A O 1
ATOM 1085 N N . ALA A 1 143 ? -2.807 -16.475 -13.761 1.00 86.88 143 ALA A N 1
ATOM 1086 C CA . ALA A 1 143 ? -2.669 -16.739 -15.189 1.00 86.88 143 ALA A CA 1
ATOM 1087 C C . ALA A 1 143 ? -2.374 -15.456 -15.979 1.00 86.88 143 ALA A C 1
ATOM 1089 O O . ALA A 1 143 ? -1.461 -15.448 -16.800 1.00 86.88 143 ALA A O 1
ATOM 1090 N N . GLY A 1 144 ? -3.087 -14.358 -15.701 1.00 84.19 144 GLY A N 1
ATOM 1091 C CA . GLY A 1 144 ? -2.839 -13.061 -16.334 1.00 84.19 144 GLY A CA 1
ATOM 1092 C C . GLY A 1 144 ? -1.425 -12.537 -16.074 1.00 84.19 144 GLY A C 1
ATOM 1093 O O . GLY A 1 144 ? -0.758 -12.083 -17.002 1.00 84.19 144 GLY A O 1
ATOM 1094 N N . PHE A 1 145 ? -0.934 -12.664 -14.838 1.00 82.38 145 PHE A N 1
ATOM 1095 C CA . PHE A 1 145 ? 0.449 -12.325 -14.500 1.00 82.38 145 PHE A CA 1
ATOM 1096 C C . PHE A 1 145 ? 1.454 -13.202 -15.255 1.00 82.38 145 PHE A C 1
ATOM 1098 O O . PHE A 1 145 ? 2.385 -12.674 -15.859 1.00 82.38 145 PHE A O 1
ATOM 1105 N N . LEU A 1 146 ? 1.253 -14.524 -15.263 1.00 82.88 146 LEU A N 1
ATOM 1106 C CA . LEU A 1 146 ? 2.144 -15.456 -15.955 1.00 82.88 146 LEU A CA 1
ATOM 1107 C C . LEU A 1 146 ? 2.211 -15.166 -17.452 1.00 82.88 146 LEU A C 1
ATOM 1109 O O . LEU A 1 146 ? 3.314 -15.042 -17.962 1.00 82.88 146 LEU A O 1
ATOM 1113 N N . VAL A 1 147 ? 1.072 -14.976 -18.125 1.00 85.00 147 VAL A N 1
ATOM 1114 C CA . VAL A 1 147 ? 1.017 -14.625 -19.556 1.00 85.00 147 VAL A CA 1
ATOM 1115 C C . VAL A 1 147 ? 1.780 -13.331 -19.839 1.00 85.00 147 VAL A C 1
ATOM 1117 O O . VAL A 1 147 ? 2.522 -13.246 -20.815 1.00 85.00 147 VAL A O 1
ATOM 1120 N N . PHE A 1 148 ? 1.621 -12.323 -18.979 1.00 77.69 148 PHE A N 1
ATOM 1121 C CA . PHE A 1 148 ? 2.295 -11.040 -19.148 1.00 77.69 148 PHE A CA 1
ATOM 1122 C C . PHE A 1 148 ? 3.817 -11.141 -18.969 1.00 77.69 148 PHE A C 1
ATOM 1124 O O . PHE A 1 148 ? 4.573 -10.461 -19.660 1.00 77.69 148 PHE A O 1
ATOM 1131 N N . VAL A 1 149 ? 4.280 -11.983 -18.043 1.00 74.44 149 VAL A N 1
ATOM 1132 C CA . VAL A 1 149 ? 5.710 -12.158 -17.759 1.00 74.44 149 VAL A CA 1
ATOM 1133 C C . VAL A 1 149 ? 6.376 -13.155 -18.712 1.00 74.44 149 VAL A C 1
ATOM 1135 O O . VAL A 1 149 ? 7.541 -12.959 -19.046 1.00 74.44 149 VAL A O 1
ATOM 1138 N N . SER A 1 150 ? 5.660 -14.179 -19.187 1.00 71.94 150 SER A N 1
ATOM 1139 C CA . SER A 1 150 ? 6.174 -15.233 -20.078 1.00 71.94 150 SER A CA 1
ATOM 1140 C C . SER A 1 150 ? 6.331 -14.805 -21.537 1.00 71.94 150 SER A C 1
ATOM 1142 O O . SER A 1 150 ? 6.839 -15.576 -22.340 1.00 71.94 150 SER A O 1
ATOM 1144 N N . GLY A 1 151 ? 5.858 -13.611 -21.905 1.00 62.78 151 GLY A N 1
ATOM 1145 C CA . GLY A 1 151 ? 6.055 -13.022 -23.235 1.00 62.78 151 GLY A CA 1
ATOM 1146 C C . GLY A 1 151 ? 7.432 -12.376 -23.445 1.00 62.78 151 GLY A C 1
ATOM 1147 O O . GLY A 1 151 ? 7.584 -11.608 -24.393 1.00 62.78 151 GLY A O 1
ATOM 1148 N N . LYS A 1 152 ? 8.390 -12.629 -22.545 1.00 51.56 152 LYS A N 1
ATOM 1149 C CA . LYS A 1 152 ? 9.801 -12.251 -22.670 1.00 51.56 152 LYS A CA 1
ATOM 1150 C C . LYS A 1 152 ? 10.636 -13.444 -23.113 1.00 51.56 152 LYS A C 1
ATOM 1152 O O . LYS A 1 152 ? 10.424 -14.534 -22.540 1.00 51.56 152 LYS A O 1
#

pLDDT: mean 86.27, std 6.02, range [51.56, 93.56]

Foldseek 3Di:
DVVVVVVVVVVVVVLVVLVVLLCQQPNPVPDDRDDLLVSLVVVVVVVCVVCVVVCVVCVVVVVCCVPPVVVVVVVVVVCCCVVRVVVSSVLSVVSSPDDPPCSVLSVLVVVCVVLVVVVCCCPVVVDDDPVVVSVVVVVVSVVVSCVVVVVD